Protein AF-A0A1E5WM11-F1 (afdb_monomer)

Foldseek 3Di:
DVVLVVVCVVVVHDQDADDDQDDFDDLDPPPDWADDDDDDDPDPCVQVSVCVNNVHADEAEDEDDDPVCCVPDPHHYDYDPPPPVVNVVVVRVVRNRYD

Secondary structure (DSSP, 8-state):
-HHHHHHHHHTT------SPPPPPPPTTSTT---PPP----SSTTHHHHHHHHHTS---EEEES--HHHHHH-SS-EEEE-S-HHHHHHHHHHHHHH--

Mean predicted aligned error: 6.29 Å

Organism: NCBI:txid888268

pLDDT: mean 83.51, std 10.5, range [48.28, 94.62]

Sequence (99 aa):
MPLVYYAFWALGVRVLVRGAPPPPRAERAAGRRGVLFACSHRTLLDPIFLSTALGRPVAAVTYSLSRLSEFLSPIRTVRLTRDRASDAAMIRELLAEGD

Solvent-accessible surface area (backbone atoms only — not comparable to full-atom values): 6457 Å² total; per-residue (Å²): 99,69,69,61,51,53,51,32,53,75,70,71,52,79,88,83,76,83,80,82,65,79,75,80,66,68,95,73,60,88,91,67,72,40,78,88,86,84,79,88,86,85,52,93,56,51,58,56,53,50,17,58,63,63,56,42,74,47,75,38,79,39,71,82,72,52,74,66,58,53,71,70,41,94,40,58,66,44,78,50,79,89,41,70,68,61,40,50,53,51,52,52,50,50,30,65,76,46,102

Structure (mmCIF, N/CA/C/O backbone):
data_AF-A0A1E5WM11-F1
#
_entry.id   AF-A0A1E5WM11-F1
#
loop_
_atom_site.group_PDB
_atom_site.id
_atom_site.type_symbol
_atom_site.label_atom_id
_atom_site.label_alt_id
_atom_site.label_comp_id
_atom_site.label_asym_id
_atom_site.label_entity_id
_atom_site.label_seq_id
_atom_site.pdbx_PDB_ins_code
_atom_site.Cartn_x
_atom_site.Cartn_y
_atom_site.Cartn_z
_atom_site.occupancy
_atom_site.B_iso_or_equiv
_atom_site.auth_seq_id
_atom_site.auth_comp_id
_atom_site.auth_asym_id
_atom_site.auth_atom_id
_atom_site.pdbx_PDB_model_num
ATOM 1 N N . MET A 1 1 ? 0.658 6.323 -11.935 1.00 70.62 1 MET A N 1
ATOM 2 C CA . MET A 1 1 ? 1.847 6.471 -11.055 1.00 70.62 1 MET A CA 1
ATOM 3 C C . 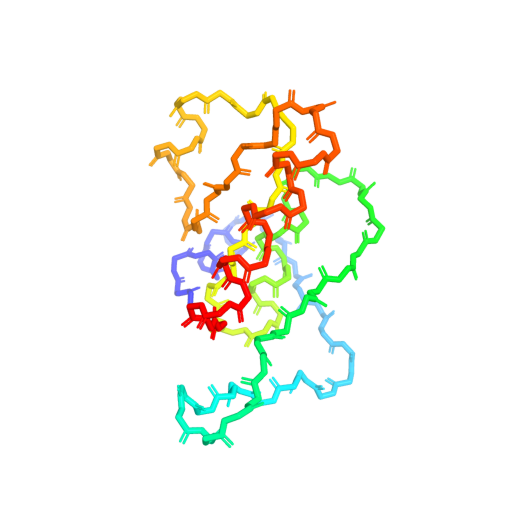MET A 1 1 ? 3.142 6.581 -11.881 1.00 70.62 1 MET A C 1
ATOM 5 O O . MET A 1 1 ? 3.956 5.664 -11.867 1.00 70.62 1 MET A O 1
ATOM 9 N N . PRO A 1 2 ? 3.351 7.680 -12.631 1.00 73.88 2 PRO A N 1
ATOM 10 C CA . PRO A 1 2 ? 4.457 7.777 -13.594 1.00 73.88 2 PRO A CA 1
ATOM 11 C C . PRO A 1 2 ? 5.850 7.847 -12.944 1.00 73.88 2 PRO A C 1
ATOM 13 O O . PRO A 1 2 ? 6.780 7.225 -13.438 1.00 73.88 2 PRO A O 1
ATOM 16 N N . LEU A 1 3 ? 6.004 8.530 -11.804 1.00 82.06 3 LEU A N 1
ATOM 17 C CA . LEU A 1 3 ? 7.305 8.644 -11.124 1.00 82.06 3 LEU A CA 1
ATOM 18 C C . LEU A 1 3 ? 7.825 7.297 -10.602 1.00 82.06 3 LEU A C 1
ATOM 20 O O . LEU A 1 3 ? 9.000 6.982 -10.762 1.00 82.06 3 LEU A O 1
ATOM 24 N N . VAL A 1 4 ? 6.937 6.476 -10.032 1.00 85.25 4 VAL A N 1
ATOM 25 C CA . VAL A 1 4 ? 7.286 5.139 -9.524 1.00 85.25 4 VAL A CA 1
ATOM 26 C C . VAL A 1 4 ? 7.730 4.220 -10.663 1.00 85.25 4 VAL A C 1
ATOM 28 O O . VAL A 1 4 ? 8.679 3.459 -10.503 1.00 85.25 4 VAL A O 1
ATOM 31 N N . TYR A 1 5 ? 7.099 4.340 -11.835 1.00 82.19 5 TYR A N 1
ATOM 32 C CA . TYR A 1 5 ? 7.502 3.603 -13.031 1.00 82.19 5 TYR A CA 1
ATOM 33 C C . TYR A 1 5 ? 8.949 3.922 -13.439 1.00 82.19 5 TYR A C 1
ATOM 35 O O . TYR A 1 5 ? 9.746 3.002 -13.621 1.00 82.19 5 TYR A O 1
ATOM 43 N N . TYR A 1 6 ? 9.315 5.207 -13.515 1.00 85.62 6 TYR A N 1
ATOM 44 C CA . TYR A 1 6 ? 10.691 5.604 -13.839 1.00 85.62 6 TYR A CA 1
ATOM 45 C C . TYR A 1 6 ? 11.693 5.181 -12.762 1.00 85.62 6 TYR A C 1
ATOM 47 O O . TYR A 1 6 ? 12.792 4.746 -13.097 1.00 85.62 6 TYR A O 1
ATOM 55 N N . ALA A 1 7 ? 11.315 5.249 -11.482 1.00 89.50 7 ALA A N 1
ATOM 56 C CA . ALA A 1 7 ? 12.163 4.790 -10.385 1.00 89.50 7 ALA A CA 1
ATOM 57 C C . ALA A 1 7 ? 12.438 3.281 -10.470 1.00 89.50 7 ALA A C 1
ATOM 59 O O . ALA A 1 7 ? 13.589 2.861 -10.388 1.00 89.50 7 ALA A O 1
ATOM 60 N N . PHE A 1 8 ? 11.409 2.459 -10.696 1.00 90.69 8 PHE A N 1
ATOM 61 C CA . PHE A 1 8 ? 11.589 1.020 -10.896 1.00 90.69 8 PHE A CA 1
ATOM 62 C C . PHE A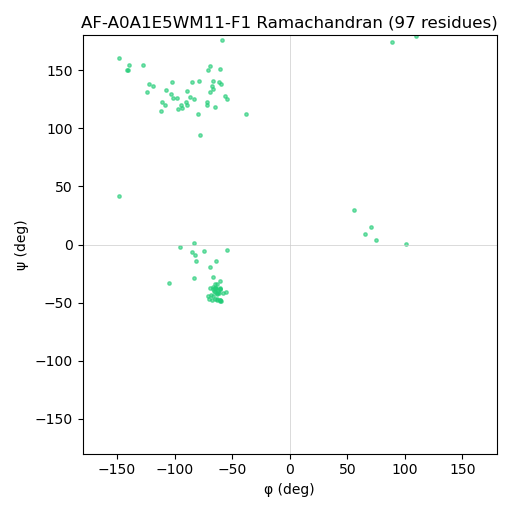 1 8 ? 12.445 0.715 -12.119 1.00 90.69 8 PHE A C 1
ATOM 64 O O . PHE A 1 8 ? 13.343 -0.119 -12.030 1.00 90.69 8 PHE A O 1
ATOM 71 N N . TRP A 1 9 ? 12.235 1.434 -13.222 1.00 87.88 9 TRP A N 1
ATOM 72 C CA . TRP A 1 9 ? 13.055 1.282 -14.417 1.00 87.88 9 TRP A CA 1
ATOM 73 C C . TRP A 1 9 ? 14.534 1.605 -14.153 1.00 87.88 9 TRP A C 1
ATOM 75 O O . TRP A 1 9 ? 15.397 0.791 -14.474 1.00 87.88 9 TRP A O 1
ATOM 85 N N . ALA A 1 10 ? 14.827 2.734 -13.499 1.00 92.25 10 ALA A N 1
ATOM 86 C CA . ALA A 1 10 ? 16.190 3.144 -13.154 1.00 92.25 10 ALA A CA 1
ATOM 87 C C . ALA A 1 10 ? 16.881 2.169 -12.183 1.00 92.25 10 ALA A C 1
ATOM 89 O O . ALA A 1 10 ? 18.084 1.945 -12.277 1.00 92.25 10 ALA A O 1
ATOM 90 N N . LEU A 1 11 ? 16.115 1.559 -11.276 1.00 93.00 11 LEU A N 1
ATOM 91 C CA . LEU A 1 11 ? 16.600 0.561 -10.319 1.00 93.0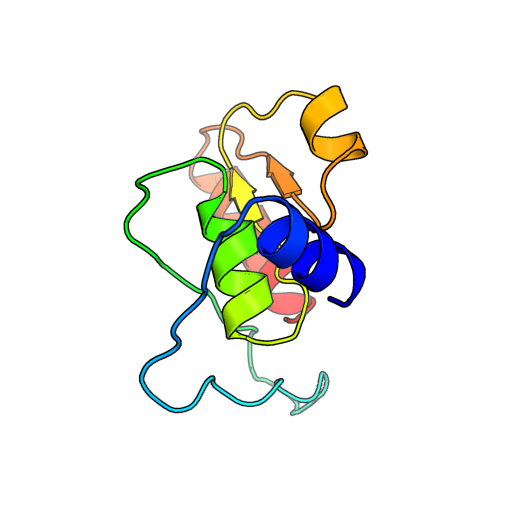0 11 LEU A CA 1
ATOM 92 C C . LEU A 1 11 ? 16.684 -0.862 -10.908 1.00 93.00 11 LEU A C 1
ATOM 94 O O . LEU A 1 11 ? 17.019 -1.7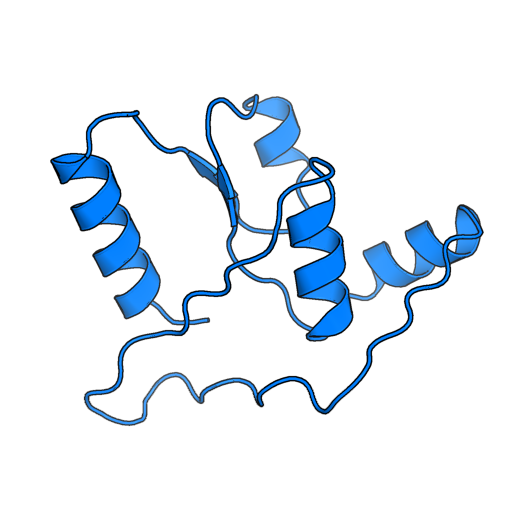99 -10.187 1.00 93.00 11 LEU A O 1
ATOM 98 N N . GLY A 1 12 ? 16.355 -1.056 -12.191 1.00 92.38 12 GLY A N 1
ATOM 99 C CA . GLY A 1 12 ? 16.352 -2.374 -12.839 1.00 92.38 12 GLY A CA 1
ATOM 100 C C . GLY A 1 12 ? 15.227 -3.308 -12.372 1.00 92.38 12 GLY A C 1
ATOM 101 O O . GLY A 1 12 ? 15.263 -4.510 -12.639 1.00 92.38 12 GLY A O 1
ATOM 102 N N . VAL A 1 13 ? 14.214 -2.776 -11.688 1.00 91.88 13 VAL A N 1
ATOM 103 C CA . VAL A 1 13 ? 13.071 -3.528 -11.163 1.00 91.88 13 VAL A CA 1
ATOM 104 C C . VAL A 1 13 ? 12.030 -3.722 -12.263 1.00 91.88 13 VAL A C 1
ATOM 106 O O . VAL A 1 13 ? 11.531 -2.765 -12.854 1.00 91.88 13 VAL A O 1
ATOM 109 N N . ARG A 1 14 ? 11.650 -4.979 -12.515 1.00 89.12 14 ARG A N 1
ATOM 110 C CA . ARG A 1 14 ? 10.578 -5.334 -13.456 1.00 89.12 14 ARG A CA 1
ATOM 111 C C . ARG A 1 14 ? 9.352 -5.828 -12.697 1.00 89.12 14 ARG A C 1
ATOM 113 O O . ARG A 1 14 ? 9.424 -6.830 -11.991 1.00 89.12 14 ARG A O 1
ATOM 120 N N . VAL A 1 15 ? 8.223 -5.144 -12.872 1.00 88.31 15 VAL A N 1
ATOM 121 C CA . VAL A 1 15 ? 6.940 -5.526 -12.265 1.00 88.31 15 VAL A CA 1
ATOM 122 C C . VAL A 1 15 ? 6.147 -6.365 -13.261 1.00 88.31 15 VAL A C 1
ATOM 124 O O . VAL A 1 15 ? 5.835 -5.902 -14.355 1.00 88.31 15 VAL A O 1
ATOM 127 N N . LEU A 1 16 ? 5.816 -7.599 -12.880 1.00 90.50 16 LEU A N 1
ATOM 128 C CA . LEU A 1 16 ? 4.984 -8.498 -13.676 1.00 90.50 16 LEU A CA 1
ATOM 129 C C . LEU A 1 16 ? 3.645 -8.708 -12.970 1.00 90.50 16 LEU A C 1
ATOM 131 O O . LEU A 1 16 ? 3.590 -9.284 -11.885 1.00 90.50 16 LEU A O 1
ATOM 135 N N . VAL A 1 17 ? 2.566 -8.247 -13.600 1.00 90.50 17 VAL A N 1
ATOM 136 C CA . VAL A 1 17 ? 1.196 -8.396 -13.098 1.00 90.50 17 VAL A CA 1
ATOM 137 C C . VAL A 1 17 ? 0.557 -9.592 -13.793 1.00 90.50 17 VAL A C 1
ATOM 139 O O . VAL A 1 17 ? 0.560 -9.675 -15.019 1.00 90.50 17 VAL A O 1
ATOM 142 N N . ARG A 1 18 ? 0.030 -10.541 -13.014 1.00 91.12 18 ARG A N 1
ATOM 143 C CA . ARG A 1 18 ? -0.733 -11.680 -13.541 1.00 91.12 18 ARG A CA 1
ATOM 144 C C . ARG A 1 18 ? -2.209 -11.491 -13.219 1.00 91.12 18 ARG A C 1
ATOM 146 O O . ARG A 1 18 ? -2.550 -11.222 -12.071 1.00 91.12 18 ARG A O 1
ATOM 153 N N . GLY A 1 19 ? -3.060 -11.691 -14.222 1.00 89.25 19 GLY A N 1
ATOM 154 C CA . GLY A 1 19 ? -4.501 -11.459 -14.124 1.00 89.25 19 GLY A CA 1
ATOM 155 C C . GLY A 1 19 ? -4.899 -10.023 -14.472 1.00 89.25 19 GLY A C 1
ATOM 156 O O . GLY A 1 19 ? -4.051 -9.168 -14.722 1.00 89.25 19 GLY A O 1
ATOM 157 N N . ALA A 1 20 ? -6.208 -9.779 -14.516 1.00 84.06 20 ALA A N 1
ATOM 158 C CA . ALA A 1 20 ? -6.756 -8.453 -14.767 1.00 84.06 20 ALA A CA 1
ATOM 159 C C . ALA A 1 20 ? -6.920 -7.704 -13.432 1.00 84.06 20 ALA A C 1
ATOM 161 O O . ALA A 1 20 ? -7.646 -8.198 -12.562 1.00 84.06 20 ALA A O 1
ATOM 162 N N . PRO A 1 21 ? -6.267 -6.542 -13.238 1.00 82.38 21 PRO A N 1
ATOM 163 C CA . PRO A 1 21 ? -6.514 -5.727 -12.058 1.00 82.38 21 PRO A CA 1
ATOM 164 C C . PRO A 1 21 ? -7.986 -5.284 -12.045 1.00 82.38 21 PRO A C 1
ATOM 166 O O . PRO A 1 21 ? -8.538 -4.965 -13.103 1.00 82.38 21 PRO A O 1
ATOM 169 N N . PRO A 1 22 ? -8.651 -5.278 -10.875 1.00 82.62 22 PRO A N 1
ATOM 170 C CA . PRO A 1 22 ? -10.036 -4.845 -10.790 1.00 82.62 22 PRO A CA 1
ATOM 171 C C . PRO A 1 22 ? -10.158 -3.389 -11.264 1.00 82.62 22 PRO A C 1
ATOM 173 O O . PRO A 1 22 ? -9.301 -2.567 -10.914 1.00 82.62 22 PRO A O 1
ATOM 176 N N . PRO A 1 23 ? -11.205 -3.055 -12.041 1.00 78.06 23 PRO A N 1
ATOM 177 C CA . PRO A 1 23 ? -11.405 -1.691 -12.503 1.00 78.06 23 PRO A CA 1
ATOM 178 C C . PRO A 1 23 ? -11.567 -0.749 -11.304 1.00 78.06 23 PRO A C 1
ATOM 180 O O . PRO A 1 23 ? -12.076 -1.178 -10.259 1.00 78.06 23 PRO A O 1
ATOM 183 N N . PRO A 1 24 ? -11.182 0.531 -11.447 1.00 73.06 24 PRO A N 1
ATOM 184 C CA . PRO A 1 24 ? -11.509 1.533 -10.452 1.00 73.06 24 PRO A CA 1
ATOM 185 C C . PRO A 1 24 ? -13.009 1.555 -10.215 1.00 73.06 24 PRO A C 1
ATOM 187 O O . PRO A 1 24 ? -13.785 1.656 -11.171 1.00 73.06 24 PRO A O 1
ATOM 190 N N . ARG A 1 25 ? -13.445 1.402 -8.962 1.00 67.56 25 ARG A N 1
ATOM 191 C CA . ARG A 1 25 ? -14.869 1.546 -8.678 1.00 67.56 25 ARG A CA 1
ATOM 192 C C . ARG A 1 25 ? -15.205 3.024 -8.801 1.00 67.56 25 ARG A C 1
ATOM 194 O O . ARG A 1 25 ? -14.613 3.859 -8.134 1.00 67.56 25 ARG A O 1
ATOM 201 N N . ALA A 1 26 ? -16.153 3.340 -9.682 1.00 56.25 26 ALA A N 1
ATOM 202 C CA . ALA A 1 26 ? -16.704 4.683 -9.765 1.00 56.25 26 ALA A CA 1
ATOM 203 C C . ALA A 1 26 ? -17.248 5.079 -8.384 1.00 56.25 26 ALA A C 1
ATOM 205 O O . ALA A 1 26 ? -18.051 4.340 -7.808 1.00 56.25 26 ALA A O 1
ATOM 206 N N . GLU A 1 27 ? -16.825 6.242 -7.891 1.00 54.28 27 GLU A N 1
ATOM 207 C CA . GLU A 1 27 ? -17.030 6.757 -6.528 1.00 54.28 27 GLU A CA 1
ATOM 208 C C . GLU A 1 27 ? -18.494 6.810 -6.042 1.00 54.28 27 GLU A C 1
ATOM 210 O O . GLU A 1 27 ? -18.749 7.185 -4.903 1.00 54.28 27 GLU A O 1
ATOM 215 N N . ARG A 1 28 ? -19.504 6.487 -6.860 1.00 48.44 28 ARG A N 1
ATOM 216 C CA . ARG A 1 28 ? -20.915 6.754 -6.530 1.00 48.44 28 ARG A CA 1
ATOM 217 C C . ARG A 1 28 ? -21.914 5.741 -7.089 1.00 48.44 28 ARG A C 1
ATOM 219 O O . ARG A 1 28 ? -22.999 6.116 -7.525 1.00 48.44 28 ARG A O 1
ATOM 226 N N . ALA A 1 29 ? -21.615 4.444 -7.044 1.00 50.38 29 ALA A N 1
ATOM 227 C CA . ALA A 1 29 ? -22.692 3.451 -7.104 1.00 50.38 29 ALA A CA 1
ATOM 228 C C . ALA A 1 29 ? -23.360 3.381 -5.719 1.00 50.38 29 ALA A C 1
ATOM 230 O O . ALA A 1 29 ? -22.856 2.705 -4.820 1.00 50.38 29 ALA A O 1
ATOM 231 N N . ALA A 1 30 ? -24.448 4.140 -5.545 1.00 48.28 30 ALA A N 1
ATOM 232 C CA . ALA A 1 30 ? -25.189 4.306 -4.294 1.00 48.28 30 ALA A CA 1
ATOM 233 C C . ALA A 1 30 ? -25.278 2.996 -3.478 1.00 48.28 30 ALA A C 1
ATOM 235 O O . ALA A 1 30 ? -25.910 2.027 -3.896 1.00 48.28 30 ALA A O 1
ATOM 236 N N . GLY A 1 31 ? -24.604 2.966 -2.320 1.00 57.28 31 GLY A N 1
ATOM 237 C CA . GLY A 1 31 ? -24.683 1.874 -1.343 1.00 57.28 31 GLY A CA 1
ATOM 238 C C . GLY A 1 31 ? -23.535 0.853 -1.322 1.00 57.28 31 GLY A C 1
ATOM 239 O O . GLY A 1 31 ? -23.583 -0.064 -0.502 1.00 57.28 31 GLY A O 1
ATOM 240 N N . ARG A 1 32 ? -22.493 0.969 -2.161 1.00 61.84 32 ARG A N 1
ATOM 241 C CA . ARG A 1 32 ? -21.347 0.031 -2.141 1.00 61.84 32 ARG A CA 1
ATOM 242 C C . ARG A 1 32 ? -20.116 0.611 -1.434 1.00 61.84 32 ARG A C 1
ATOM 244 O O . ARG A 1 32 ? -19.637 1.673 -1.800 1.00 61.84 32 ARG A O 1
ATOM 251 N N . ARG A 1 33 ? -19.601 -0.126 -0.438 1.00 66.75 33 ARG A N 1
ATOM 252 C CA . ARG A 1 33 ? -18.348 0.172 0.286 1.00 66.75 33 ARG A CA 1
ATOM 253 C C . ARG A 1 33 ? -17.122 -0.030 -0.626 1.00 66.75 33 ARG A C 1
ATOM 255 O O . ARG A 1 33 ? -17.179 -0.840 -1.560 1.00 66.75 33 ARG A O 1
ATOM 262 N N . GLY A 1 34 ? -16.037 0.681 -0.325 1.00 78.62 34 GLY A N 1
ATOM 263 C CA . GLY A 1 34 ? -14.727 0.580 -0.972 1.00 78.62 34 GLY A CA 1
ATOM 264 C C . GLY A 1 34 ? -14.108 -0.819 -0.891 1.00 78.62 34 GLY A C 1
ATOM 265 O O . GLY A 1 34 ? -14.675 -1.748 -0.305 1.00 78.62 34 GLY A O 1
ATOM 266 N N . VAL A 1 35 ? -12.951 -0.993 -1.527 1.00 85.50 35 VAL A N 1
ATOM 267 C CA . VAL A 1 35 ? -12.267 -2.291 -1.629 1.00 85.50 35 VAL A CA 1
ATOM 268 C C . VAL A 1 35 ? -11.088 -2.341 -0.664 1.00 85.50 35 VAL A C 1
ATOM 270 O O . VAL A 1 35 ? -10.235 -1.462 -0.670 1.00 85.50 35 VAL A O 1
ATOM 273 N N . LEU A 1 36 ? -11.013 -3.405 0.138 1.00 89.12 36 LEU A N 1
ATOM 274 C CA . LEU A 1 36 ? -9.824 -3.711 0.927 1.00 89.12 36 LEU A CA 1
ATOM 275 C C . LEU A 1 36 ? -8.939 -4.679 0.143 1.00 89.12 36 LEU A C 1
ATOM 277 O O . LEU A 1 36 ? -9.335 -5.815 -0.121 1.00 89.12 36 LEU A O 1
ATOM 281 N N . PHE A 1 37 ? -7.730 -4.242 -0.191 1.00 90.19 37 PHE A N 1
ATOM 282 C CA . PHE A 1 37 ? -6.705 -5.122 -0.735 1.00 90.19 37 PHE A CA 1
ATOM 283 C C . PHE A 1 37 ? -5.883 -5.729 0.403 1.00 90.19 37 PHE A C 1
ATOM 285 O O . PHE A 1 37 ? -5.414 -5.018 1.290 1.00 90.19 37 PHE A O 1
ATOM 292 N N . ALA A 1 38 ? -5.683 -7.044 0.356 1.00 90.62 38 ALA A N 1
ATOM 293 C CA . ALA A 1 38 ? -4.828 -7.768 1.286 1.00 90.62 38 ALA A CA 1
ATOM 294 C C . ALA A 1 38 ? -3.695 -8.447 0.512 1.00 90.62 38 ALA A C 1
ATOM 296 O O . ALA A 1 38 ? -3.919 -9.037 -0.545 1.00 90.62 38 ALA A O 1
ATOM 297 N N . CYS A 1 39 ? -2.475 -8.367 1.037 1.00 88.69 39 CYS A N 1
ATOM 298 C CA . CYS A 1 39 ? -1.310 -9.036 0.472 1.00 88.69 39 CYS A CA 1
ATOM 299 C C . CYS A 1 39 ? -0.442 -9.623 1.590 1.00 88.69 39 CYS A C 1
ATOM 301 O O . CYS A 1 39 ? -0.473 -9.159 2.731 1.00 88.69 39 CYS A O 1
ATOM 303 N N . SER A 1 40 ? 0.321 -10.670 1.272 1.00 90.88 40 SER A N 1
ATOM 304 C CA . SER A 1 40 ? 1.338 -11.193 2.183 1.00 90.88 40 SER A CA 1
ATOM 305 C C . SER A 1 40 ? 2.505 -10.213 2.247 1.00 90.88 40 SER A C 1
ATOM 307 O O . SER A 1 40 ? 3.138 -9.958 1.224 1.00 90.88 40 SER A O 1
ATOM 309 N N . HIS A 1 41 ? 2.794 -9.691 3.439 1.00 86.06 41 HIS A N 1
ATOM 310 C CA . HIS A 1 41 ? 3.799 -8.650 3.616 1.00 86.06 41 HIS A CA 1
ATOM 311 C C . HIS A 1 41 ? 5.220 -9.237 3.624 1.00 86.06 41 HIS A C 1
ATOM 313 O O . HIS A 1 41 ? 5.602 -9.950 4.554 1.00 86.06 41 HIS A O 1
ATOM 319 N N . ARG A 1 42 ? 6.008 -8.933 2.594 1.00 84.62 42 ARG A N 1
ATOM 320 C CA . ARG A 1 42 ? 7.440 -9.241 2.486 1.00 84.62 42 ARG A CA 1
ATOM 321 C C . ARG A 1 42 ? 8.304 -8.003 2.694 1.00 84.62 42 ARG A C 1
ATOM 323 O O . ARG A 1 42 ? 9.398 -8.133 3.236 1.00 84.62 42 ARG A O 1
ATOM 330 N N . THR A 1 43 ? 7.835 -6.823 2.284 1.00 87.50 43 THR A N 1
ATOM 331 C CA . THR A 1 43 ? 8.599 -5.570 2.373 1.00 87.50 43 THR A CA 1
ATOM 332 C C . THR A 1 43 ? 7.699 -4.355 2.597 1.00 87.50 43 THR A C 1
ATOM 334 O O . THR A 1 43 ? 6.526 -4.358 2.248 1.00 87.50 43 THR A O 1
ATOM 337 N N . LEU A 1 44 ? 8.265 -3.248 3.091 1.00 84.50 44 LEU A N 1
ATOM 338 C CA . LEU A 1 44 ? 7.534 -1.973 3.194 1.00 84.50 44 LEU A CA 1
ATOM 339 C C . LEU A 1 44 ? 7.115 -1.390 1.830 1.00 84.50 44 LEU A C 1
ATOM 341 O O . LEU A 1 44 ? 6.296 -0.476 1.783 1.00 84.50 44 LEU A O 1
ATOM 345 N N . LEU A 1 45 ? 7.674 -1.892 0.725 1.00 87.88 45 LEU A N 1
ATOM 346 C CA . LEU A 1 45 ? 7.337 -1.457 -0.630 1.00 87.88 45 LEU A CA 1
ATOM 347 C C . LEU A 1 45 ? 6.106 -2.173 -1.191 1.00 87.88 45 LEU A C 1
ATOM 349 O O . LEU A 1 45 ? 5.636 -1.803 -2.265 1.00 87.88 45 LEU A O 1
ATOM 353 N N . ASP A 1 46 ? 5.556 -3.168 -0.495 1.00 90.31 46 ASP A N 1
ATOM 354 C CA . ASP A 1 46 ? 4.429 -3.959 -0.997 1.00 90.31 46 ASP A CA 1
ATOM 355 C C . ASP A 1 46 ? 3.215 -3.093 -1.389 1.00 90.31 46 ASP A C 1
ATOM 357 O O . ASP A 1 46 ? 2.665 -3.310 -2.473 1.00 90.31 46 ASP A O 1
ATOM 361 N N . PRO A 1 47 ? 2.834 -2.041 -0.632 1.00 90.50 47 PRO A N 1
ATOM 362 C CA . PRO A 1 47 ? 1.763 -1.138 -1.053 1.00 90.50 47 PRO A CA 1
ATOM 363 C C . PRO A 1 47 ? 2.099 -0.309 -2.305 1.00 90.50 47 PRO A C 1
ATOM 365 O O . PRO A 1 47 ? 1.204 0.043 -3.080 1.00 90.50 47 PRO A O 1
ATOM 368 N N . ILE A 1 48 ? 3.386 -0.026 -2.544 1.00 90.81 48 ILE A N 1
ATOM 369 C CA . ILE A 1 48 ? 3.864 0.659 -3.756 1.00 90.81 48 ILE A CA 1
ATOM 370 C C . ILE A 1 48 ? 3.751 -0.274 -4.960 1.00 90.81 48 ILE A C 1
ATOM 372 O O . ILE A 1 48 ? 3.260 0.134 -6.016 1.00 90.81 48 ILE A O 1
ATOM 376 N N . PHE A 1 49 ? 4.151 -1.537 -4.806 1.00 91.00 49 PHE A N 1
ATOM 377 C CA . PHE A 1 49 ? 3.986 -2.548 -5.849 1.00 91.00 49 PHE A CA 1
ATOM 378 C C . PHE A 1 49 ? 2.515 -2.800 -6.158 1.00 91.00 49 PHE A C 1
ATOM 380 O O . PHE A 1 49 ? 2.155 -2.864 -7.330 1.00 91.00 49 PHE A O 1
ATOM 387 N N . LEU A 1 50 ? 1.659 -2.864 -5.137 1.00 91.12 50 LEU A N 1
ATOM 388 C CA . LEU A 1 50 ? 0.218 -3.011 -5.309 1.00 91.12 50 LEU A CA 1
ATOM 389 C C . LEU A 1 50 ? -0.378 -1.829 -6.089 1.00 91.12 50 LEU A C 1
ATOM 391 O O . LEU A 1 50 ? -1.068 -2.035 -7.084 1.00 91.12 50 LEU A O 1
ATOM 395 N N . SER A 1 51 ? -0.048 -0.597 -5.697 1.00 90.38 51 SER A N 1
ATOM 396 C CA . SER A 1 51 ? -0.487 0.616 -6.404 1.00 90.38 51 SER A CA 1
ATOM 397 C C . SER A 1 51 ? 0.018 0.653 -7.852 1.00 90.38 51 SER A C 1
ATOM 399 O O . SER A 1 51 ? -0.698 1.038 -8.776 1.00 90.38 51 SER A O 1
ATOM 401 N N . THR A 1 52 ? 1.253 0.201 -8.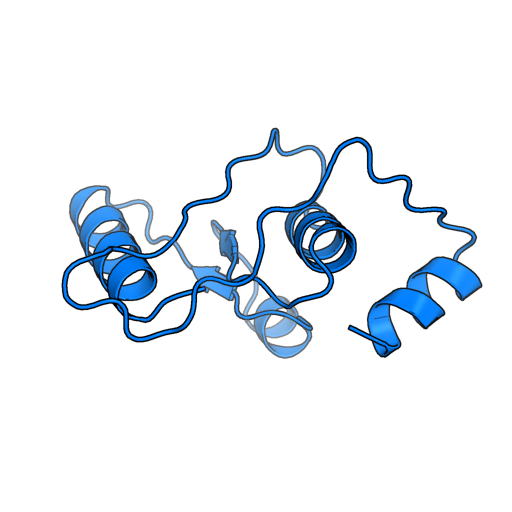078 1.00 90.38 52 THR A N 1
ATOM 402 C CA . THR A 1 52 ? 1.833 0.104 -9.426 1.00 90.38 52 THR A CA 1
ATOM 403 C C . THR A 1 52 ? 1.112 -0.944 -10.267 1.00 90.38 52 THR A C 1
ATOM 405 O O . THR A 1 52 ? 0.762 -0.667 -11.411 1.00 90.38 52 THR A O 1
ATOM 408 N N . ALA A 1 53 ? 0.833 -2.116 -9.695 1.00 90.06 53 ALA A N 1
ATOM 409 C CA . ALA A 1 53 ? 0.136 -3.206 -10.367 1.00 90.06 53 ALA A CA 1
ATOM 410 C C . ALA A 1 53 ? -1.314 -2.846 -10.726 1.00 90.06 53 ALA A C 1
ATOM 412 O O . ALA A 1 53 ? -1.814 -3.270 -11.765 1.00 90.06 53 ALA A O 1
ATOM 413 N N . LEU A 1 54 ? 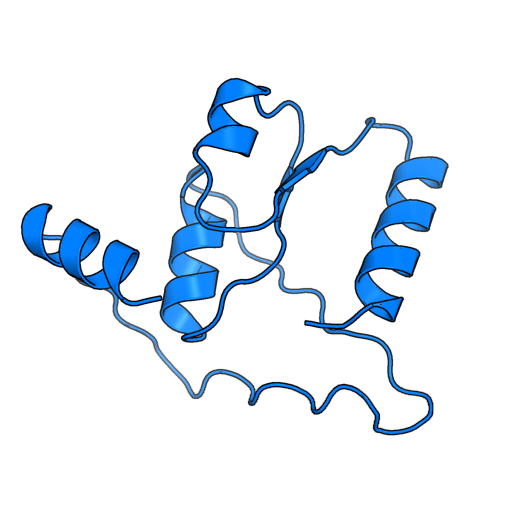-1.974 -2.043 -9.888 1.00 88.69 54 LEU A N 1
ATOM 414 C CA . LEU A 1 54 ? -3.323 -1.525 -10.128 1.00 88.69 54 LEU A CA 1
ATOM 415 C C . LEU A 1 54 ? -3.344 -0.294 -11.048 1.00 88.69 54 LEU A C 1
ATOM 417 O O . LEU A 1 54 ? -4.410 0.102 -11.510 1.00 88.69 54 LEU A O 1
ATOM 421 N N . GLY A 1 55 ? -2.194 0.339 -11.297 1.00 87.88 55 GLY A N 1
ATOM 422 C CA . GLY A 1 55 ? -2.083 1.561 -12.098 1.00 87.88 55 GLY A CA 1
ATOM 423 C C . GLY A 1 55 ? -2.560 2.843 -11.400 1.00 87.88 55 GLY A C 1
ATOM 424 O O . GLY A 1 55 ? -2.513 3.917 -12.004 1.00 87.88 55 GLY A O 1
ATOM 425 N N . ARG A 1 56 ? -2.959 2.771 -10.126 1.00 86.81 56 ARG A N 1
ATOM 426 C CA . ARG A 1 56 ? -3.537 3.875 -9.340 1.00 86.81 56 ARG A CA 1
ATOM 427 C C . ARG A 1 56 ? -3.030 3.857 -7.892 1.00 86.81 56 ARG A C 1
ATOM 429 O O . ARG A 1 56 ? -2.679 2.783 -7.406 1.00 86.81 56 ARG A O 1
ATOM 436 N N . PRO A 1 57 ? -2.932 5.017 -7.217 1.00 88.06 57 PRO A N 1
ATOM 437 C CA . PRO A 1 57 ? -2.494 5.053 -5.826 1.00 88.06 57 PRO A CA 1
ATOM 438 C C . PRO A 1 57 ? -3.549 4.387 -4.941 1.00 88.06 57 PRO A C 1
ATOM 440 O O . PRO A 1 57 ? -4.733 4.640 -5.122 1.00 88.06 57 PRO A O 1
ATOM 443 N N . VAL A 1 58 ? -3.124 3.559 -3.989 1.00 87.75 58 VAL A N 1
ATOM 444 C CA . VAL A 1 58 ? -4.015 2.936 -3.000 1.00 87.75 58 VAL A CA 1
ATOM 445 C C . VAL A 1 58 ? -3.548 3.317 -1.603 1.00 87.75 58 VAL A C 1
ATOM 447 O O . VAL A 1 58 ? -2.347 3.322 -1.328 1.00 87.75 58 VAL A O 1
ATOM 450 N N . ALA A 1 59 ? -4.491 3.642 -0.718 1.00 89.38 59 ALA A N 1
ATOM 451 C CA . ALA A 1 59 ? -4.169 3.945 0.668 1.00 89.38 59 ALA A CA 1
ATOM 452 C C . ALA A 1 59 ? -3.647 2.696 1.398 1.00 89.38 59 ALA A C 1
ATOM 454 O O . ALA A 1 59 ? -4.228 1.614 1.311 1.00 89.38 59 ALA A O 1
ATOM 455 N N . ALA A 1 60 ? -2.554 2.850 2.142 1.00 91.00 60 A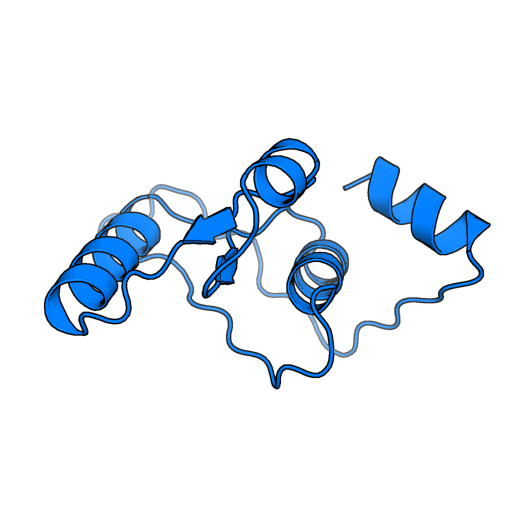LA A N 1
ATOM 456 C CA . ALA A 1 60 ? -1.919 1.766 2.880 1.00 91.00 60 ALA A CA 1
ATOM 457 C C . ALA A 1 60 ? -2.087 1.961 4.386 1.00 91.00 60 ALA A C 1
ATOM 459 O O . ALA A 1 60 ? -1.643 2.965 4.942 1.00 91.00 60 ALA A O 1
ATOM 460 N N . VAL A 1 61 ? -2.674 0.975 5.062 1.00 89.44 61 VAL A N 1
ATOM 461 C CA . VAL A 1 61 ? -2.699 0.929 6.528 1.00 89.44 61 VAL A CA 1
ATOM 462 C C . VAL A 1 61 ? -1.430 0.256 7.035 1.00 89.44 61 VAL A C 1
ATOM 464 O O . VAL A 1 61 ? -1.076 -0.837 6.597 1.00 89.44 61 VAL A O 1
ATOM 467 N N . THR A 1 62 ? -0.708 0.915 7.936 1.00 88.44 62 THR A N 1
ATOM 468 C CA . THR A 1 62 ? 0.578 0.415 8.435 1.00 88.44 62 THR A CA 1
ATOM 469 C C . THR A 1 62 ? 0.724 0.665 9.926 1.00 88.44 62 THR A C 1
ATOM 471 O O . THR A 1 62 ? 0.208 1.642 10.475 1.00 88.44 62 THR A O 1
ATOM 474 N N . TYR A 1 63 ? 1.467 -0.212 10.595 1.00 82.12 63 TYR A N 1
ATOM 475 C CA . TYR A 1 63 ? 1.918 0.051 11.954 1.00 82.12 63 TYR A CA 1
ATOM 476 C C . TYR A 1 63 ? 3.200 0.873 11.920 1.00 82.12 63 TYR A C 1
ATOM 478 O O . TYR A 1 63 ? 4.110 0.586 11.148 1.00 82.12 63 TYR A O 1
ATOM 486 N N . SER A 1 64 ? 3.299 1.843 12.828 1.00 71.19 64 SER 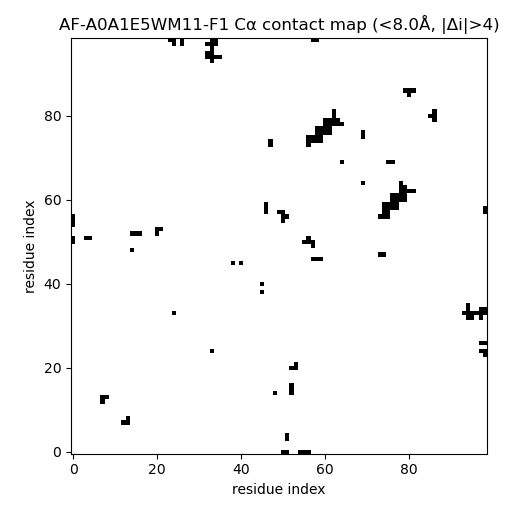A N 1
ATOM 487 C CA . SER A 1 64 ? 4.584 2.430 13.224 1.00 71.19 64 SER A CA 1
ATOM 488 C C . SER A 1 64 ? 5.442 3.018 12.085 1.00 71.19 64 SER A C 1
ATOM 490 O O . SER A 1 64 ? 6.663 3.059 12.218 1.00 71.19 64 SER A O 1
ATOM 492 N N . LEU A 1 65 ? 4.842 3.525 10.999 1.00 79.88 65 LEU A N 1
ATOM 493 C CA . LEU A 1 65 ? 5.583 4.324 10.018 1.00 79.88 65 LEU A CA 1
ATOM 494 C C . LEU A 1 65 ? 6.043 5.657 10.624 1.00 79.88 65 LEU A C 1
ATOM 496 O O . LEU A 1 65 ? 5.327 6.301 11.399 1.00 79.88 65 LEU A O 1
ATOM 500 N N . SER A 1 66 ? 7.263 6.068 10.267 1.00 76.88 66 SER A N 1
ATOM 501 C CA . SER A 1 66 ? 7.807 7.363 10.676 1.00 76.88 66 SER A CA 1
ATOM 502 C C . SER A 1 66 ? 7.092 8.504 9.942 1.00 76.88 66 SER A C 1
ATOM 504 O O . SER A 1 66 ? 6.686 8.347 8.791 1.00 76.88 66 SER A O 1
ATOM 506 N N . ARG A 1 67 ? 6.989 9.682 10.576 1.00 75.25 67 ARG A N 1
ATOM 507 C CA . ARG A 1 67 ? 6.384 10.877 9.949 1.00 75.25 67 ARG A CA 1
ATOM 508 C C . ARG A 1 67 ? 7.137 11.318 8.690 1.00 75.25 67 ARG A C 1
ATOM 510 O O . ARG A 1 67 ? 6.531 11.847 7.768 1.00 75.25 67 ARG A O 1
ATOM 517 N N . LEU A 1 68 ? 8.450 11.087 8.650 1.00 79.00 68 LEU A N 1
ATOM 518 C CA . LEU A 1 68 ? 9.270 11.363 7.473 1.00 79.00 68 LEU A CA 1
ATOM 519 C C . LEU A 1 68 ? 8.925 10.408 6.323 1.00 79.00 68 LEU A C 1
ATOM 521 O O . LEU A 1 68 ? 8.772 10.844 5.189 1.00 79.00 68 LEU A O 1
ATOM 525 N N . SER A 1 69 ? 8.763 9.116 6.617 1.00 78.00 69 SER A N 1
ATOM 526 C CA . SER A 1 69 ? 8.361 8.113 5.622 1.00 78.00 69 SER A CA 1
ATOM 527 C C . SER A 1 69 ? 6.959 8.380 5.077 1.00 78.00 69 SER A C 1
ATOM 529 O O . SER A 1 69 ? 6.736 8.216 3.886 1.00 78.00 69 SER A O 1
ATOM 531 N N . GLU A 1 70 ? 6.038 8.822 5.933 1.00 81.62 70 GLU A N 1
ATOM 532 C CA . GLU A 1 70 ? 4.688 9.250 5.549 1.00 81.62 70 GLU A CA 1
ATOM 533 C C . GLU A 1 70 ? 4.721 10.482 4.633 1.00 81.62 70 GLU A C 1
ATOM 535 O O . GLU A 1 70 ? 4.047 10.499 3.609 1.00 81.62 70 GLU A O 1
ATOM 540 N N . PHE A 1 71 ? 5.571 11.470 4.934 1.00 78.69 71 PHE A N 1
ATOM 541 C CA . PHE A 1 71 ? 5.736 12.667 4.102 1.00 78.69 71 PHE A CA 1
ATOM 542 C C . PHE A 1 71 ? 6.348 12.374 2.724 1.00 78.69 71 PHE A C 1
ATOM 544 O O . PHE A 1 71 ? 5.956 12.975 1.728 1.00 78.69 71 PHE A O 1
ATOM 551 N N . LEU A 1 72 ? 7.310 11.452 2.657 1.00 80.31 72 LEU A N 1
ATOM 552 C CA . LEU A 1 72 ? 7.968 11.065 1.405 1.00 80.31 72 LEU A CA 1
ATOM 553 C C . LEU A 1 72 ? 7.170 10.027 0.598 1.00 80.31 72 LEU A C 1
ATOM 555 O O . LEU A 1 72 ? 7.549 9.705 -0.529 1.00 80.31 72 LEU A O 1
ATOM 559 N N . SER A 1 73 ? 6.100 9.467 1.168 1.00 81.25 73 SER A N 1
ATOM 560 C CA . SER A 1 73 ? 5.343 8.389 0.541 1.00 81.25 73 SER A CA 1
ATOM 561 C C . SER A 1 73 ? 4.570 8.893 -0.687 1.00 81.25 73 SER A C 1
ATOM 563 O O . SER A 1 73 ? 3.823 9.866 -0.586 1.00 81.25 73 SER A O 1
ATOM 565 N N . PRO A 1 74 ? 4.655 8.206 -1.845 1.00 82.25 74 PRO A N 1
ATOM 566 C CA . PRO A 1 74 ? 3.874 8.556 -3.035 1.00 82.25 74 PRO A CA 1
ATOM 567 C C . PRO A 1 74 ? 2.389 8.166 -2.918 1.00 82.25 74 PRO A C 1
ATOM 569 O O . PRO A 1 74 ? 1.603 8.452 -3.820 1.00 82.25 74 PRO A O 1
ATOM 572 N N . ILE A 1 75 ? 2.010 7.476 -1.839 1.00 86.56 75 ILE A N 1
ATOM 573 C CA . ILE A 1 75 ? 0.647 7.022 -1.549 1.00 86.56 75 ILE A CA 1
ATOM 574 C C . ILE A 1 75 ? 0.224 7.467 -0.148 1.00 86.56 75 ILE A C 1
ATOM 576 O O . ILE A 1 75 ? 1.065 7.630 0.739 1.00 86.56 75 ILE A O 1
ATOM 580 N N . ARG A 1 76 ? -1.088 7.603 0.076 1.00 86.88 76 ARG A N 1
ATOM 581 C CA . ARG A 1 76 ? -1.639 7.905 1.403 1.00 86.88 76 ARG A CA 1
ATOM 582 C C . ARG A 1 76 ? -1.349 6.743 2.350 1.00 86.88 76 ARG A C 1
ATOM 584 O O . ARG A 1 76 ? -1.815 5.629 2.127 1.00 86.88 76 ARG A O 1
ATOM 591 N N . THR A 1 77 ? -0.603 6.998 3.415 1.00 89.00 77 THR A N 1
ATOM 592 C CA . THR A 1 77 ? -0.404 6.030 4.497 1.00 89.00 77 THR A CA 1
ATOM 593 C C . THR A 1 77 ? -1.276 6.401 5.680 1.00 89.00 77 THR A C 1
ATOM 595 O O . THR A 1 77 ? -1.403 7.576 6.004 1.00 89.00 77 THR A O 1
ATOM 598 N N . VAL A 1 78 ? -1.867 5.408 6.334 1.00 88.25 78 VAL A N 1
ATOM 599 C CA . VAL A 1 78 ? -2.658 5.606 7.548 1.00 88.25 78 VAL A CA 1
ATOM 600 C C . VAL A 1 78 ? -2.082 4.740 8.658 1.00 88.25 78 VAL A C 1
ATOM 602 O O . VAL A 1 78 ? -1.783 3.559 8.463 1.00 88.25 78 VAL A O 1
ATOM 605 N N . ARG A 1 79 ? -1.867 5.351 9.823 1.00 88.56 79 ARG A N 1
ATOM 606 C CA . ARG A 1 79 ? -1.194 4.722 10.959 1.00 88.56 79 ARG A CA 1
ATOM 607 C C . ARG A 1 79 ? -2.200 4.027 11.860 1.00 88.56 79 ARG A C 1
ATOM 609 O O . ARG A 1 79 ? -3.075 4.678 12.415 1.00 88.56 79 ARG A O 1
ATOM 616 N N . LEU A 1 80 ? -2.007 2.731 12.061 1.00 89.81 80 LEU A N 1
ATOM 617 C CA . LEU A 1 80 ? -2.787 1.943 13.009 1.00 89.81 80 LEU A CA 1
ATOM 618 C C . LEU A 1 80 ? -2.288 2.167 14.444 1.00 89.81 80 LEU A C 1
ATOM 620 O O . LEU A 1 80 ? -1.078 2.264 14.690 1.00 89.81 80 LEU A O 1
ATOM 624 N N . THR A 1 81 ? -3.217 2.239 15.394 1.00 88.75 81 THR A N 1
ATOM 625 C CA . THR A 1 81 ? -2.965 2.579 16.803 1.00 88.75 81 THR A CA 1
ATOM 626 C C . THR A 1 81 ? -2.791 1.352 17.698 1.00 88.75 81 THR A C 1
ATOM 628 O O . THR A 1 81 ? -2.473 1.507 18.875 1.00 88.75 81 THR A O 1
ATOM 631 N N . ARG A 1 82 ? -2.930 0.134 17.142 1.00 88.75 82 ARG A N 1
ATOM 632 C CA . ARG A 1 82 ? -2.935 -1.159 17.864 1.00 88.75 82 ARG A CA 1
ATOM 633 C C . ARG A 1 82 ? -4.131 -1.335 18.803 1.00 88.75 82 ARG A C 1
ATOM 635 O O . ARG A 1 82 ? -4.180 -2.324 19.534 1.00 88.75 82 ARG A O 1
ATOM 642 N N . ASP A 1 83 ? -5.105 -0.433 18.745 1.00 93.00 83 ASP A N 1
ATOM 643 C CA . ASP A 1 83 ? -6.409 -0.617 19.363 1.00 93.00 83 ASP A CA 1
ATOM 644 C C . ASP A 1 83 ? -7.404 -1.114 18.313 1.00 93.00 83 ASP A C 1
ATOM 646 O O . ASP A 1 83 ? -7.713 -0.420 17.347 1.00 93.00 83 ASP A O 1
ATOM 650 N N . ARG A 1 84 ? -7.926 -2.330 18.504 1.00 91.69 84 ARG A N 1
ATOM 651 C CA . ARG A 1 84 ? -8.786 -2.983 17.506 1.00 91.69 84 ARG A CA 1
ATOM 652 C C . ARG A 1 84 ? -10.056 -2.189 17.214 1.00 91.69 84 ARG A C 1
ATOM 654 O O . ARG A 1 84 ? -10.504 -2.196 16.071 1.00 91.69 84 ARG A O 1
ATOM 661 N N . ALA A 1 85 ? -10.653 -1.555 18.224 1.00 94.62 85 ALA A N 1
ATOM 662 C CA . ALA A 1 85 ? -11.897 -0.811 18.052 1.00 94.62 85 ALA A CA 1
ATOM 663 C C . ALA A 1 85 ? -11.664 0.468 17.233 1.00 94.62 85 ALA A C 1
ATOM 665 O O . ALA A 1 85 ? -12.376 0.715 16.258 1.00 94.62 85 ALA A O 1
ATOM 666 N N . SER A 1 86 ? -10.625 1.225 17.582 1.00 91.94 86 SER A N 1
ATOM 667 C CA . SER A 1 86 ? -10.217 2.445 16.884 1.00 91.94 86 SER A CA 1
ATOM 668 C C . SER A 1 86 ? -9.759 2.151 15.455 1.00 91.94 86 SER A C 1
ATOM 670 O O . SER A 1 86 ? -10.222 2.797 14.516 1.00 91.94 86 SER A O 1
ATOM 672 N N . ASP A 1 87 ? -8.915 1.132 15.272 1.00 93.06 87 ASP A N 1
ATOM 673 C CA . ASP A 1 87 ? -8.420 0.716 13.956 1.00 93.06 87 ASP A CA 1
ATOM 674 C C . ASP A 1 87 ? -9.579 0.249 13.058 1.00 93.06 87 ASP A C 1
ATOM 676 O O . ASP A 1 87 ? -9.649 0.614 11.886 1.00 93.06 87 ASP A O 1
ATOM 680 N N . ALA A 1 88 ? -10.544 -0.503 13.602 1.00 91.88 88 ALA A N 1
ATOM 681 C CA . ALA A 1 88 ? -11.724 -0.922 12.849 1.00 91.88 88 ALA A CA 1
ATOM 682 C C . ALA A 1 88 ? -12.620 0.261 12.452 1.00 91.88 88 ALA A C 1
ATOM 684 O O . ALA A 1 88 ? -13.139 0.277 11.335 1.00 91.88 88 ALA A O 1
ATOM 685 N N . ALA A 1 89 ? -12.812 1.245 13.335 1.00 92.62 89 ALA A N 1
ATOM 686 C CA . ALA A 1 89 ? -13.587 2.446 13.026 1.00 92.62 89 ALA A CA 1
ATOM 687 C C . ALA A 1 89 ? -12.935 3.255 11.893 1.00 92.62 89 ALA A C 1
ATOM 689 O O . ALA A 1 89 ? -13.598 3.565 10.905 1.00 92.62 89 ALA A O 1
ATOM 690 N N . MET A 1 90 ? -11.624 3.485 11.988 1.00 91.88 90 MET A N 1
ATOM 691 C CA . MET A 1 90 ? -10.832 4.168 10.965 1.00 91.88 90 MET A CA 1
ATOM 692 C C . MET A 1 90 ? -10.865 3.428 9.620 1.00 91.88 90 MET A C 1
ATOM 694 O O . MET A 1 90 ? -11.130 4.034 8.586 1.00 91.88 90 MET A O 1
ATO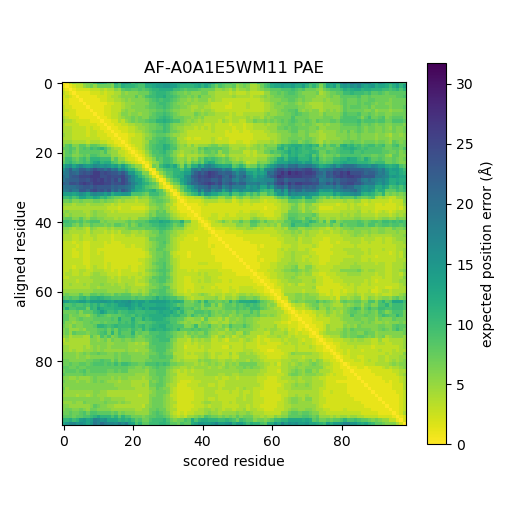M 698 N N . ILE A 1 91 ? -10.652 2.107 9.604 1.00 91.38 91 ILE A N 1
ATOM 699 C CA . ILE A 1 91 ? -10.717 1.318 8.362 1.00 91.38 91 ILE A CA 1
ATOM 700 C C . ILE A 1 91 ? -12.110 1.416 7.728 1.00 91.38 91 ILE A C 1
ATOM 702 O O . ILE A 1 91 ? -12.227 1.503 6.506 1.00 91.38 91 ILE A O 1
ATOM 706 N N . ARG A 1 92 ? -13.183 1.426 8.531 1.00 89.88 92 ARG A N 1
ATOM 707 C CA . ARG A 1 92 ? -14.550 1.595 8.013 1.00 89.88 92 ARG A CA 1
ATOM 708 C C . ARG A 1 92 ? -14.774 2.962 7.375 1.00 89.88 92 ARG A C 1
ATOM 710 O O . ARG A 1 92 ? -15.493 3.017 6.382 1.00 89.88 92 ARG A O 1
ATOM 717 N N . GLU A 1 93 ? -14.192 4.016 7.933 1.00 88.50 93 GLU A N 1
ATOM 718 C CA . GLU A 1 93 ? -14.247 5.371 7.378 1.00 88.50 93 GLU A CA 1
ATOM 719 C C . GLU A 1 93 ? -13.479 5.459 6.053 1.00 88.50 93 GLU A C 1
ATOM 721 O O . GLU A 1 93 ? -14.051 5.871 5.049 1.00 88.50 93 GLU A O 1
ATOM 726 N N . LEU A 1 94 ? -12.252 4.929 5.995 1.00 88.12 94 LEU A N 1
ATOM 727 C CA . LEU A 1 94 ? -11.467 4.859 4.753 1.00 88.12 94 LEU A CA 1
ATOM 728 C C . LEU A 1 94 ? -12.197 4.086 3.648 1.00 88.12 94 LEU A C 1
ATOM 730 O O . LEU A 1 94 ? -12.226 4.501 2.494 1.00 88.12 94 LEU A O 1
ATOM 734 N N . LEU A 1 95 ? -12.841 2.970 3.997 1.00 87.06 95 LEU A N 1
ATOM 735 C CA . LEU A 1 95 ? -13.653 2.209 3.046 1.00 87.06 95 LEU A CA 1
ATOM 736 C C . LEU A 1 95 ? -14.934 2.945 2.626 1.00 87.06 95 LEU A C 1
ATOM 738 O O . LEU A 1 95 ? -15.536 2.561 1.626 1.00 87.06 95 LEU A O 1
ATOM 742 N N . ALA A 1 96 ? -15.395 3.942 3.380 1.00 84.19 96 ALA A N 1
ATOM 743 C CA . ALA A 1 96 ? -16.517 4.786 2.982 1.00 84.19 96 ALA A CA 1
ATOM 744 C C . ALA A 1 96 ? -16.081 5.925 2.045 1.00 84.19 96 ALA A C 1
ATOM 746 O O . ALA A 1 96 ? -16.884 6.332 1.210 1.00 84.19 96 ALA A O 1
ATOM 747 N N . GLU A 1 97 ? -14.832 6.396 2.150 1.00 78.44 97 GLU A N 1
ATOM 748 C CA . GLU A 1 97 ? -14.248 7.401 1.245 1.00 78.44 97 GLU A CA 1
ATOM 749 C C . GLU A 1 97 ? -14.072 6.866 -0.191 1.00 78.44 97 GLU A C 1
ATOM 751 O O . GLU A 1 97 ? -14.316 7.605 -1.141 1.00 78.44 97 GLU A O 1
ATOM 756 N N . GLY A 1 98 ? -13.719 5.584 -0.357 1.00 70.69 98 GLY A N 1
ATOM 757 C CA . GLY A 1 98 ? -13.491 4.955 -1.670 1.00 70.69 98 GLY A CA 1
ATOM 758 C C . GLY A 1 98 ? -12.016 4.636 -1.954 1.00 70.69 98 GLY A C 1
ATOM 759 O O . GLY A 1 98 ? -11.162 4.844 -1.094 1.00 70.69 98 GLY A O 1
ATOM 760 N N . ASP A 1 99 ? -11.737 4.051 -3.129 1.00 61.69 99 ASP A N 1
ATOM 761 C CA . ASP A 1 99 ? -10.426 3.515 -3.551 1.00 61.69 99 ASP A CA 1
ATOM 762 C C . ASP A 1 99 ? -9.739 4.270 -4.700 1.00 61.69 99 ASP A C 1
ATOM 764 O O . ASP A 1 99 ? -10.299 4.307 -5.822 1.00 61.69 99 ASP A O 1
#

Radius of gyration: 14.62 Å; Cα contacts (8 Å, |Δi|>4): 85; chains: 1; bounding box: 42×24×34 Å